Protein AF-0000000083546534 (afdb_homodimer)

Foldseek 3Di:
DKAFQVLVLCVVVVHDLVRVCVVQVPDSVVSVCNNVVVDDDDDPSVLVSSCVVSVHDSCNGMNDDDPPPPD/DKAFQVLVLCVVVVHDLVRVCVVQVPDSVVSVCNNVVVDDDDDPSVLVSSCVVSVHDSCNGMNDDDPPPPD

InterPro domains:
  IPR001387 Cro/C1-type, helix-turn-helix domain [PF13443] (5-67)
  IPR001387 Cro/C1-type, helix-turn-helix domain [PS50943] (12-61)
  IPR001387 Cro/C1-type, helix-turn-helix domain [SM00530] (5-61)
  IPR001387 Cro/C1-type, helix-turn-helix domain [cd00093] (12-61)
  IPR010982 Lambda repressor-like, DNA-binding domain superfamily [G3DSA:1.10.260.40] (3-71)
  IPR010982 Lambda repressor-like, DNA-binding domain superfamily [SSF47413] (2-68)

Solvent-accessible surface area (backbone atoms only — not comparable to full-atom values): 7918 Å² total; per-residue (Å²): 75,68,42,52,28,47,52,56,52,25,58,76,66,72,46,51,64,64,52,50,18,65,72,71,65,47,54,49,71,58,49,50,25,42,48,67,60,69,54,60,62,44,46,46,64,54,52,36,51,50,26,60,72,69,68,51,48,45,60,60,40,36,38,55,43,74,79,69,60,89,119,76,68,42,52,31,47,52,56,52,27,58,77,64,74,47,50,65,63,54,50,17,66,72,71,66,45,53,50,70,58,50,50,25,42,49,68,61,68,54,60,62,43,46,46,65,56,51,36,52,50,26,60,73,68,68,51,48,45,60,62,42,34,38,55,41,72,80,69,60,89,119

Structure (mmCIF, N/CA/C/O backbone):
data_AF-0000000083546534-model_v1
#
loop_
_entity.id
_entity.type
_entity.pdbx_description
1 polymer 'HTH cro/C1-type domain-containing protein'
#
loop_
_atom_site.group_PDB
_atom_site.id
_atom_site.type_symbol
_atom_site.label_atom_id
_atom_site.label_alt_id
_atom_site.label_comp_id
_atom_site.label_asym_id
_atom_site.label_entity_id
_atom_site.label_seq_id
_atom_site.pdbx_PDB_ins_code
_atom_site.Cartn_x
_atom_site.Cartn_y
_atom_site.Cartn_z
_atom_site.occupancy
_atom_site.B_iso_or_equiv
_atom_site.auth_seq_id
_atom_site.auth_comp_id
_atom_site.auth_asym_id
_atom_site.auth_atom_id
_atom_site.pdbx_PDB_model_num
ATOM 1 N N . MET A 1 1 ? 8.625 -7.637 6.512 1 88.44 1 MET A N 1
ATOM 2 C CA . MET A 1 1 ? 7.395 -7.027 7.016 1 88.44 1 MET A CA 1
ATOM 3 C C . MET A 1 1 ? 7.238 -5.605 6.492 1 88.44 1 MET A C 1
ATOM 5 O O . MET A 1 1 ? 8.227 -4.895 6.301 1 88.44 1 MET A O 1
ATOM 9 N N . ILE A 1 2 ? 5.98 -5.18 6.242 1 91.56 2 ILE A N 1
ATOM 10 C CA . ILE A 1 2 ? 5.676 -3.852 5.715 1 91.56 2 ILE A CA 1
ATOM 11 C C . ILE A 1 2 ? 5.66 -2.838 6.855 1 91.56 2 ILE A C 1
ATOM 13 O O . ILE A 1 2 ? 5.012 -3.057 7.883 1 91.56 2 ILE A O 1
ATOM 17 N N . LYS A 1 3 ? 6.406 -1.822 6.676 1 92.75 3 LYS A N 1
ATOM 18 C CA . LYS A 1 3 ? 6.48 -0.746 7.66 1 92.75 3 LYS A CA 1
ATOM 19 C C . LYS A 1 3 ? 6.121 0.598 7.035 1 92.75 3 LYS A C 1
ATOM 21 O O . LYS A 1 3 ? 6.508 0.884 5.902 1 92.75 3 LYS A O 1
ATOM 26 N N . MET A 1 4 ? 5.449 1.395 7.82 1 94.12 4 MET A N 1
ATOM 27 C CA . MET A 1 4 ? 5.113 2.744 7.375 1 94.12 4 MET A CA 1
ATOM 28 C C . MET A 1 4 ? 6.172 3.744 7.82 1 94.12 4 MET A C 1
ATOM 30 O O . MET A 1 4 ? 6.672 3.666 8.945 1 94.12 4 MET A O 1
ATOM 34 N N . LYS A 1 5 ? 6.453 4.672 6.918 1 95.06 5 LYS A N 1
ATOM 35 C CA . LYS A 1 5 ? 7.465 5.684 7.215 1 95.06 5 LYS A CA 1
ATOM 36 C C . LYS A 1 5 ? 6.832 7.066 7.34 1 95.06 5 LYS A C 1
ATOM 38 O O . LYS A 1 5 ? 7.527 8.078 7.238 1 95.06 5 LYS A O 1
ATOM 43 N N . LEU A 1 6 ? 5.625 7.098 7.539 1 95.88 6 LEU A N 1
ATOM 44 C CA . LEU A 1 6 ? 4.922 8.375 7.633 1 95.88 6 LEU A CA 1
ATOM 45 C C . LEU A 1 6 ? 5.441 9.195 8.805 1 95.88 6 LEU A C 1
ATOM 47 O O . LEU A 1 6 ? 5.645 10.406 8.68 1 95.88 6 LEU A O 1
ATOM 51 N N . HIS A 1 7 ? 5.652 8.492 9.898 1 95 7 HIS A N 1
ATOM 52 C CA . HIS A 1 7 ? 6.152 9.195 11.078 1 95 7 HIS A CA 1
ATOM 53 C C . HIS A 1 7 ? 7.496 9.859 10.789 1 95 7 HIS A C 1
ATOM 55 O O . HIS A 1 7 ? 7.781 10.945 11.297 1 95 7 HIS A O 1
ATOM 61 N N . VAL A 1 8 ? 8.289 9.273 10.016 1 95.94 8 VAL A N 1
ATOM 62 C CA . VAL A 1 8 ? 9.578 9.836 9.625 1 95.94 8 VAL A CA 1
ATOM 63 C C . VAL A 1 8 ? 9.367 11.062 8.742 1 95.94 8 VAL A C 1
ATOM 65 O O . VAL A 1 8 ? 10.008 12.094 8.938 1 95.94 8 VAL A O 1
ATOM 68 N N . LYS A 1 9 ? 8.43 10.953 7.82 1 96.12 9 LYS A N 1
ATOM 69 C CA . LYS A 1 9 ? 8.117 12.07 6.934 1 96.12 9 LYS A CA 1
ATOM 70 C C . LYS A 1 9 ? 7.605 13.273 7.719 1 96.12 9 LYS A C 1
ATOM 72 O O . LYS A 1 9 ? 7.938 14.414 7.402 1 96.12 9 LYS A O 1
ATOM 77 N N . LEU A 1 10 ? 6.824 12.945 8.68 1 96.75 10 LEU A N 1
ATOM 78 C CA . LEU A 1 10 ? 6.301 14.016 9.523 1 96.75 10 LEU A CA 1
ATOM 79 C C . LEU A 1 10 ? 7.43 14.719 10.266 1 96.75 10 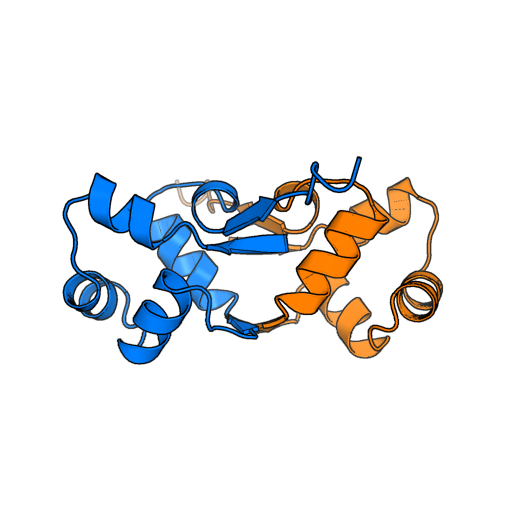LEU A C 1
ATOM 81 O O . LEU A 1 10 ? 7.477 15.945 10.312 1 96.75 10 LEU A O 1
ATOM 85 N N . ALA A 1 11 ? 8.312 13.922 10.812 1 96.44 11 ALA A N 1
ATOM 86 C CA . ALA A 1 11 ? 9.445 14.469 11.555 1 96.44 11 ALA A CA 1
ATOM 87 C C . ALA A 1 11 ? 10.336 15.305 10.641 1 96.44 11 ALA A C 1
ATOM 89 O O . ALA A 1 11 ? 10.766 16.406 11.023 1 96.44 11 ALA A O 1
ATOM 90 N N . GLU A 1 12 ? 10.539 14.836 9.477 1 95.94 12 GLU A N 1
ATOM 91 C CA . GLU A 1 12 ? 11.375 15.531 8.5 1 95.94 12 GLU A CA 1
ATOM 92 C C . GLU A 1 12 ? 10.773 16.875 8.125 1 95.94 12 GLU A C 1
ATOM 94 O O . GLU A 1 12 ? 11.5 17.812 7.781 1 95.94 12 GLU A O 1
ATOM 99 N N . ASN A 1 13 ? 9.484 16.953 8.203 1 95.94 13 ASN A N 1
ATOM 100 C CA . ASN A 1 13 ? 8.789 18.172 7.793 1 95.94 13 ASN A CA 1
ATOM 101 C C . ASN A 1 13 ? 8.242 18.938 8.992 1 95.94 13 ASN A C 1
ATOM 103 O O . ASN A 1 13 ? 7.48 19.891 8.828 1 95.94 13 ASN A O 1
ATOM 107 N N . ARG A 1 14 ? 8.523 18.469 10.188 1 96.81 14 ARG A N 1
ATOM 108 C CA . ARG A 1 14 ? 8.109 19.094 11.438 1 96.81 14 ARG A CA 1
ATOM 109 C C . ARG A 1 14 ? 6.594 19.219 11.508 1 96.81 14 ARG A C 1
ATOM 111 O O . ARG A 1 14 ? 6.074 20.281 11.844 1 96.81 14 ARG A O 1
ATOM 118 N N . LEU A 1 15 ? 5.953 18.156 11.133 1 97.44 15 LEU A N 1
ATOM 119 C CA . LEU A 1 15 ? 4.496 18.109 11.18 1 97.44 15 LEU A CA 1
ATOM 120 C C . LEU A 1 15 ? 4.016 17.156 12.266 1 97.44 15 LEU A C 1
ATOM 122 O O . LEU A 1 15 ? 4.648 16.125 12.508 1 97.44 15 LEU A O 1
ATOM 126 N N . THR A 1 16 ? 2.893 17.5 12.805 1 97.69 16 THR A N 1
ATOM 127 C CA . THR A 1 16 ? 2.236 16.578 13.734 1 97.69 16 THR A CA 1
ATOM 128 C C . THR A 1 16 ? 1.202 15.727 13 1 97.69 16 THR A C 1
ATOM 130 O O . THR A 1 16 ? 0.811 16.047 11.875 1 97.69 16 THR A O 1
ATOM 133 N N . GLN A 1 17 ? 0.78 14.648 13.656 1 98 17 GLN A N 1
ATOM 134 C CA . GLN A 1 17 ? -0.259 13.805 13.078 1 98 17 GLN A CA 1
ATOM 135 C C . GLN A 1 17 ? -1.533 14.602 12.82 1 98 17 GLN A C 1
ATOM 137 O O . GLN A 1 17 ? -2.201 14.398 11.805 1 98 17 GLN A O 1
ATOM 142 N N . LYS A 1 18 ? -1.79 15.523 13.727 1 98.12 18 LYS A N 1
ATOM 143 C CA . LYS A 1 18 ? -2.971 16.375 13.594 1 98.12 18 LYS A CA 1
ATOM 144 C C . LYS A 1 18 ? -2.852 17.297 12.383 1 98.12 18 LYS A C 1
ATOM 146 O O . LYS A 1 18 ? -3.799 17.438 11.609 1 98.12 18 LYS A O 1
ATOM 151 N N . GLN A 1 19 ? -1.768 17.875 12.172 1 98.12 19 GLN A N 1
ATOM 152 C CA . GLN A 1 19 ? -1.539 18.797 11.07 1 98.12 19 GLN A CA 1
ATOM 153 C C . GLN A 1 19 ? -1.697 18.094 9.727 1 98.12 19 GLN A C 1
ATOM 155 O O . GLN A 1 19 ? -2.377 18.594 8.828 1 98.12 19 GLN A O 1
ATOM 160 N N . ILE A 1 20 ? -1.064 17 9.625 1 97.75 20 ILE A N 1
ATOM 161 C CA . ILE A 1 20 ? -1.143 16.281 8.359 1 97.75 20 ILE A CA 1
ATOM 162 C C . ILE A 1 20 ? -2.578 15.82 8.117 1 97.75 20 ILE A C 1
ATOM 164 O O . ILE A 1 20 ? -3.043 15.789 6.98 1 97.75 20 ILE A O 1
ATOM 168 N N . SER A 1 21 ? -3.205 15.383 9.164 1 98.12 21 SER A N 1
ATOM 169 C CA . SER A 1 21 ? -4.609 14.992 9.055 1 98.12 21 SER A CA 1
ATOM 170 C C . SER A 1 21 ? -5.457 16.141 8.5 1 98.12 21 SER A C 1
ATOM 172 O O . SER A 1 21 ? -6.258 15.93 7.586 1 98.12 21 SER A O 1
ATOM 174 N N . GLU A 1 22 ? -5.215 17.297 8.977 1 97.81 22 GLU A N 1
ATOM 175 C CA . GLU A 1 22 ? -5.961 18.484 8.555 1 97.81 22 GLU A CA 1
ATOM 176 C C . GLU A 1 22 ? -5.594 18.891 7.129 1 97.81 22 GLU A C 1
ATOM 178 O O . GLU A 1 22 ? -6.465 19.281 6.344 1 97.81 22 GLU A O 1
ATOM 183 N N . ILE A 1 23 ? -4.422 18.781 6.812 1 96.62 23 ILE A N 1
ATOM 184 C CA . ILE A 1 23 ? -3.91 19.203 5.512 1 96.62 23 ILE A CA 1
ATOM 185 C C . ILE A 1 23 ? -4.402 18.25 4.43 1 96.62 23 ILE A C 1
ATOM 187 O O . ILE A 1 23 ? -4.828 18.672 3.355 1 96.62 23 ILE A O 1
ATOM 191 N N . THR A 1 24 ? -4.344 16.984 4.703 1 96.5 24 THR A N 1
ATOM 192 C CA . THR A 1 24 ? -4.641 15.969 3.697 1 96.5 24 THR A CA 1
ATOM 193 C C . THR A 1 24 ? -6.125 15.617 3.703 1 96.5 24 THR A C 1
ATOM 195 O O . THR A 1 24 ? -6.641 15.055 2.732 1 96.5 24 THR A O 1
ATOM 198 N N . GLY A 1 25 ? -6.742 15.773 4.84 1 97.5 25 GLY A N 1
ATOM 199 C CA . GLY A 1 25 ? -8.133 15.375 4.996 1 97.5 25 GLY A CA 1
ATOM 200 C C . GLY A 1 25 ? -8.297 13.938 5.457 1 97.5 25 GLY A C 1
ATOM 201 O O . GLY A 1 25 ? -9.414 13.438 5.555 1 97.5 25 GLY A O 1
ATOM 202 N N . ILE A 1 26 ? -7.242 13.273 5.73 1 97.69 26 ILE A N 1
ATOM 203 C CA . ILE A 1 26 ? -7.297 11.922 6.273 1 97.69 26 ILE A CA 1
ATOM 204 C C . ILE A 1 26 ? -7.594 11.977 7.77 1 97.69 26 ILE A C 1
ATOM 206 O O . ILE A 1 26 ? -7.035 12.805 8.492 1 97.69 26 ILE A O 1
ATOM 210 N N . ARG A 1 27 ? -8.375 11.086 8.172 1 97.62 27 ARG A N 1
ATOM 211 C CA . ARG A 1 27 ? -8.773 11.086 9.578 1 97.62 27 ARG A CA 1
ATOM 212 C C . ARG A 1 27 ? -7.57 10.844 10.484 1 97.62 27 ARG A C 1
ATOM 214 O O . ARG A 1 27 ? -6.727 10 10.188 1 97.62 27 ARG A O 1
ATOM 221 N N . LEU A 1 28 ? -7.613 11.531 11.609 1 97.88 28 LEU A N 1
ATOM 222 C CA . LEU A 1 28 ? -6.508 11.469 12.562 1 97.88 28 LEU A CA 1
ATOM 223 C C . LEU A 1 28 ? -6.277 10.039 13.031 1 97.88 28 LEU A C 1
ATOM 225 O O . LEU A 1 28 ? -5.137 9.57 13.078 1 97.88 28 LEU A O 1
ATOM 229 N N . PRO A 1 29 ? -7.301 9.297 13.336 1 97.88 29 PRO A N 1
ATOM 230 C CA . PRO A 1 29 ? -7.051 7.918 13.766 1 97.88 29 PRO A CA 1
ATOM 231 C C . PRO A 1 29 ? -6.359 7.082 12.688 1 97.88 29 PRO A C 1
ATOM 233 O O . PRO A 1 29 ? -5.562 6.195 13.016 1 97.88 29 PRO A O 1
ATOM 236 N N . THR A 1 30 ? -6.648 7.359 11.43 1 97.5 30 THR A N 1
ATOM 237 C CA . THR A 1 30 ? -6.023 6.656 10.32 1 97.5 30 THR A CA 1
ATOM 238 C C . THR A 1 30 ? -4.543 7.012 10.219 1 97.5 30 THR A C 1
ATOM 240 O O . THR A 1 30 ? -3.693 6.129 10.078 1 97.5 30 THR A O 1
ATOM 243 N N . ILE A 1 31 ? -4.316 8.281 10.359 1 97.69 31 ILE A N 1
ATOM 244 C CA . ILE A 1 31 ? -2.938 8.758 10.352 1 97.69 31 ILE A CA 1
ATOM 245 C C . ILE A 1 31 ? -2.166 8.125 11.508 1 97.69 31 ILE A C 1
ATOM 247 O O . ILE A 1 31 ? -1.043 7.652 11.328 1 97.69 31 ILE A O 1
ATOM 251 N N . SER A 1 32 ? -2.799 8.141 12.641 1 97.69 32 SER A N 1
ATOM 252 C CA . SER A 1 32 ? -2.17 7.547 13.82 1 97.69 32 SER A CA 1
ATOM 253 C C . SER A 1 32 ? -1.856 6.07 13.594 1 97.69 32 SER A C 1
ATOM 255 O O . SER A 1 32 ? -0.759 5.609 13.914 1 97.69 32 SER A O 1
ATOM 257 N N . ALA A 1 33 ? -2.785 5.379 13.016 1 96.69 33 ALA A N 1
ATOM 258 C CA . ALA A 1 33 ? -2.588 3.961 12.719 1 96.69 33 ALA A CA 1
ATOM 259 C C . ALA A 1 33 ? -1.42 3.762 11.758 1 96.69 33 ALA A C 1
ATOM 261 O O . ALA A 1 33 ? -0.644 2.812 11.898 1 96.69 33 ALA A O 1
ATOM 262 N N . TYR A 1 34 ? -1.314 4.613 10.773 1 96.38 34 TYR A N 1
ATOM 263 C CA . TYR A 1 34 ? -0.202 4.559 9.828 1 96.38 34 TYR A CA 1
ATOM 264 C C . TYR A 1 34 ? 1.128 4.77 10.547 1 96.38 34 TYR A C 1
ATOM 266 O O . TYR A 1 34 ? 2.102 4.062 10.281 1 96.38 34 TYR A O 1
ATOM 274 N N . CYS A 1 35 ? 1.154 5.656 11.5 1 95.81 35 CYS A N 1
ATOM 275 C CA . CYS A 1 35 ? 2.387 6.055 12.172 1 95.81 35 CYS A CA 1
ATOM 276 C C . CYS A 1 35 ? 2.857 4.977 13.133 1 95.81 35 CYS A C 1
ATOM 278 O O . CYS A 1 35 ? 4.059 4.812 13.352 1 95.81 35 CYS A O 1
ATOM 280 N N . VAL A 1 36 ? 1.927 4.215 13.664 1 93.56 36 VAL A N 1
ATOM 281 C CA . VAL A 1 36 ? 2.312 3.219 14.656 1 93.56 36 VAL A CA 1
ATOM 282 C C . VAL A 1 36 ? 2.205 1.819 14.055 1 93.56 36 VAL A C 1
ATOM 284 O O . VAL A 1 36 ? 2.262 0.82 14.773 1 93.56 36 VAL A O 1
ATOM 287 N N . ASP A 1 37 ? 1.948 1.676 12.805 1 93.12 37 ASP A N 1
ATOM 288 C CA . ASP A 1 37 ? 1.9 0.43 12.047 1 93.12 37 ASP A CA 1
ATOM 289 C C . ASP A 1 37 ? 0.8 -0.49 12.57 1 93.12 37 ASP A C 1
ATOM 291 O O . ASP A 1 37 ? 0.981 -1.708 12.641 1 93.12 37 ASP A O 1
ATOM 295 N N . SER A 1 38 ? -0.219 0.047 13 1 93.94 38 SER A N 1
ATOM 296 C CA . SER A 1 38 ? -1.341 -0.75 13.484 1 93.94 38 SER A CA 1
ATOM 297 C C . SER A 1 38 ? -2.428 -0.877 12.422 1 93.94 38 SER A C 1
ATOM 299 O O . SER A 1 38 ? -3.521 -1.372 12.703 1 93.94 38 SER A O 1
ATOM 301 N N . PHE A 1 39 ? -2.133 -0.55 11.297 1 92.25 39 PHE A N 1
ATOM 302 C CA . PHE A 1 39 ? -3.105 -0.606 10.211 1 92.25 39 PHE A CA 1
ATOM 303 C C . PHE A 1 39 ? -3.076 -1.968 9.523 1 92.25 39 PHE A C 1
ATOM 305 O O . PHE A 1 39 ? -2.029 -2.617 9.469 1 92.25 39 PHE A O 1
ATOM 312 N N . LYS A 1 40 ? -4.188 -2.402 9.047 1 94.12 40 LYS A N 1
ATOM 313 C CA . LYS A 1 40 ? -4.297 -3.668 8.328 1 94.12 40 LYS A CA 1
ATOM 314 C C . LYS A 1 40 ? -4.402 -3.438 6.82 1 94.12 40 LYS A C 1
ATOM 316 O O . LYS A 1 40 ? -3.9 -4.234 6.027 1 94.12 40 LYS A O 1
ATOM 321 N N . MET A 1 41 ? -5.012 -2.316 6.527 1 95.38 41 MET A N 1
ATOM 322 C CA . MET A 1 41 ? -5.227 -1.946 5.129 1 95.38 41 MET A CA 1
ATOM 323 C C . MET A 1 41 ? -4.852 -0.487 4.891 1 95.38 41 MET A C 1
ATOM 325 O O . MET A 1 41 ? -4.973 0.344 5.793 1 95.38 41 MET A O 1
ATOM 329 N N . ILE A 1 42 ? -4.41 -0.225 3.719 1 94.94 42 ILE A N 1
ATOM 330 C CA . ILE A 1 42 ? -4.055 1.144 3.359 1 94.94 42 ILE A CA 1
ATOM 331 C C . ILE A 1 42 ? -4.84 1.57 2.121 1 94.94 42 ILE A C 1
ATOM 333 O O . ILE A 1 42 ? -4.984 0.796 1.171 1 94.94 42 ILE A O 1
ATOM 337 N N . SER A 1 43 ? -5.277 2.768 2.184 1 96.44 43 SER A N 1
ATOM 338 C CA . SER A 1 43 ? -6.059 3.301 1.074 1 96.44 43 SER A CA 1
ATOM 339 C C . SER A 1 43 ? -5.156 3.8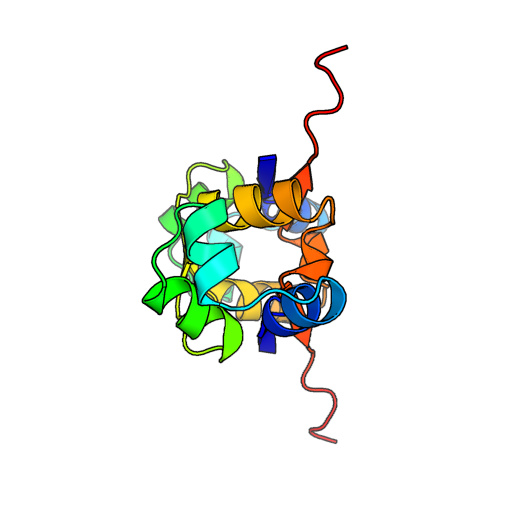05 -0.048 1 96.44 43 SER A C 1
ATOM 341 O O . SER A 1 43 ? -4.199 4.539 0.201 1 96.44 43 SER A O 1
ATOM 343 N N . ARG A 1 44 ? -5.516 3.412 -1.284 1 94.81 44 ARG A N 1
ATOM 344 C CA . ARG A 1 44 ? -4.805 3.922 -2.451 1 94.81 44 ARG A CA 1
ATOM 345 C C . ARG A 1 44 ? -4.844 5.445 -2.494 1 94.81 44 ARG A C 1
ATOM 347 O O . ARG A 1 44 ? -3.846 6.09 -2.818 1 94.81 44 ARG A O 1
ATOM 354 N N . GLU A 1 45 ? -5.934 5.992 -2.141 1 95.38 45 GLU A N 1
ATOM 355 C CA . GLU A 1 45 ? -6.105 7.441 -2.121 1 95.38 45 GLU A CA 1
ATOM 356 C C . GLU A 1 45 ? -5.172 8.094 -1.107 1 95.38 45 GLU A C 1
ATOM 358 O O . GLU A 1 45 ? -4.551 9.117 -1.399 1 95.38 45 GLU A O 1
ATOM 363 N N . HIS A 1 46 ? -5.062 7.492 -0.013 1 96.81 46 HIS A N 1
ATOM 364 C CA . HIS A 1 46 ? -4.191 8.031 1.027 1 96.81 46 HIS A CA 1
ATOM 365 C C . HIS A 1 46 ? -2.736 8.039 0.579 1 96.81 46 HIS A C 1
ATOM 367 O O . HIS A 1 46 ? -2.021 9.023 0.798 1 96.81 46 HIS A O 1
ATOM 373 N N . LEU A 1 47 ? -2.412 6.996 -0.038 1 95.88 47 LEU A N 1
ATOM 374 C CA . LEU A 1 47 ? -1.045 6.918 -0.539 1 95.88 47 LEU A CA 1
ATOM 375 C C . LEU A 1 47 ? -0.784 7.992 -1.587 1 95.88 47 LEU A C 1
ATOM 377 O O . LEU A 1 47 ? 0.271 8.633 -1.579 1 95.88 47 LEU A O 1
ATOM 381 N N . ASP A 1 48 ? -1.772 8.18 -2.404 1 95.5 48 ASP A N 1
ATOM 382 C CA . ASP A 1 48 ? -1.662 9.203 -3.441 1 95.5 48 ASP A CA 1
ATOM 383 C C . ASP A 1 48 ? -1.5 10.586 -2.83 1 95.5 48 ASP A C 1
ATOM 385 O O . ASP A 1 48 ? -0.617 11.352 -3.23 1 95.5 48 ASP A O 1
ATOM 389 N N . ILE A 1 49 ? -2.295 10.852 -1.879 1 96.62 49 ILE A N 1
ATOM 390 C CA . ILE A 1 49 ? -2.309 12.156 -1.23 1 96.62 49 ILE A CA 1
ATOM 391 C C . ILE A 1 49 ? -0.983 12.391 -0.511 1 96.62 49 ILE A C 1
ATOM 393 O O . ILE A 1 49 ? -0.385 13.461 -0.629 1 96.62 49 ILE A O 1
ATOM 397 N N . LEU A 1 50 ? -0.551 11.414 0.176 1 96.69 50 LEU A N 1
ATOM 398 C CA . LEU A 1 50 ? 0.672 11.547 0.96 1 96.69 50 LEU A CA 1
ATOM 399 C C . LEU A 1 50 ? 1.887 11.703 0.051 1 96.69 50 LEU A C 1
ATOM 401 O O . LEU A 1 50 ? 2.73 12.57 0.28 1 96.69 50 LEU A O 1
ATOM 405 N N . CYS A 1 51 ? 1.98 10.914 -0.953 1 96.38 51 CYS A N 1
ATOM 406 C CA . CYS A 1 51 ? 3.084 11.023 -1.9 1 96.38 51 CYS A CA 1
ATOM 407 C C . CYS A 1 51 ? 3.076 12.375 -2.598 1 96.38 51 CYS A C 1
ATOM 409 O O . CYS A 1 51 ? 4.133 12.969 -2.82 1 96.38 51 CYS A O 1
ATOM 411 N N . SER A 1 52 ? 1.919 12.789 -2.969 1 95.38 52 SER A N 1
ATOM 412 C CA . SER A 1 52 ? 1.791 14.086 -3.633 1 95.38 52 SER A CA 1
ATOM 413 C C . SER A 1 52 ? 2.191 15.227 -2.703 1 95.38 52 SER A C 1
ATOM 415 O O . SER A 1 52 ? 2.971 16.094 -3.086 1 95.38 52 SER A O 1
ATOM 417 N N . TYR A 1 53 ? 1.679 15.102 -1.519 1 95.81 53 TYR A N 1
ATOM 418 C CA . TYR A 1 53 ? 1.953 16.156 -0.554 1 95.81 53 TYR A CA 1
ATOM 419 C C . TYR A 1 53 ? 3.445 16.25 -0.257 1 95.81 53 TYR A C 1
ATOM 421 O O . TYR A 1 53 ? 4.02 17.344 -0.274 1 95.81 53 TYR A O 1
ATOM 429 N N . PHE A 1 54 ? 4.066 15.148 -0.007 1 96.06 54 PHE A N 1
ATOM 430 C CA . PHE A 1 54 ? 5.473 15.141 0.373 1 96.06 54 PHE A CA 1
ATOM 431 C C . PHE A 1 54 ? 6.367 15.141 -0.861 1 96.06 54 PHE A C 1
ATOM 433 O O . PHE A 1 54 ? 7.594 15.203 -0.747 1 96.06 54 PHE A O 1
ATOM 440 N N . ASN A 1 55 ? 5.766 15.062 -1.984 1 94.81 55 ASN A N 1
ATOM 441 C CA . ASN A 1 55 ? 6.504 15.008 -3.242 1 94.81 55 ASN A CA 1
ATOM 442 C C . ASN A 1 55 ? 7.582 13.93 -3.213 1 94.81 55 ASN A C 1
ATOM 444 O O . ASN A 1 55 ? 8.75 14.211 -3.484 1 94.81 55 ASN A O 1
ATOM 448 N N . CYS A 1 56 ? 7.086 12.734 -2.951 1 94.88 56 CYS A N 1
ATOM 449 C CA . CYS A 1 56 ? 8.023 11.633 -2.764 1 94.88 56 CYS A CA 1
ATOM 450 C C . CYS A 1 56 ? 7.516 10.367 -3.436 1 94.88 56 CYS A C 1
ATOM 452 O O . CYS A 1 56 ? 6.457 10.375 -4.066 1 94.88 56 CYS A O 1
ATOM 454 N N . LYS A 1 57 ? 8.367 9.391 -3.344 1 95.19 57 LYS A N 1
ATOM 455 C CA . LYS A 1 57 ? 8.023 8.086 -3.904 1 95.19 57 LYS A CA 1
ATOM 456 C C . LYS A 1 57 ? 7.328 7.211 -2.865 1 95.19 57 LYS A C 1
ATOM 458 O O . LYS A 1 57 ? 7.34 7.523 -1.673 1 95.19 57 LYS A O 1
ATOM 463 N N . ILE A 1 58 ? 6.754 6.184 -3.336 1 95.38 58 ILE A N 1
ATOM 464 C CA . ILE A 1 58 ? 5.961 5.316 -2.471 1 95.38 58 ILE A CA 1
ATOM 465 C C . ILE A 1 58 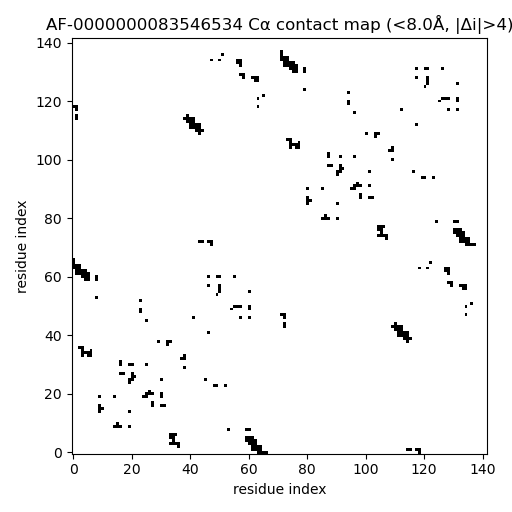? 6.859 4.684 -1.412 1 95.38 58 ILE A C 1
ATOM 467 O O . ILE A 1 5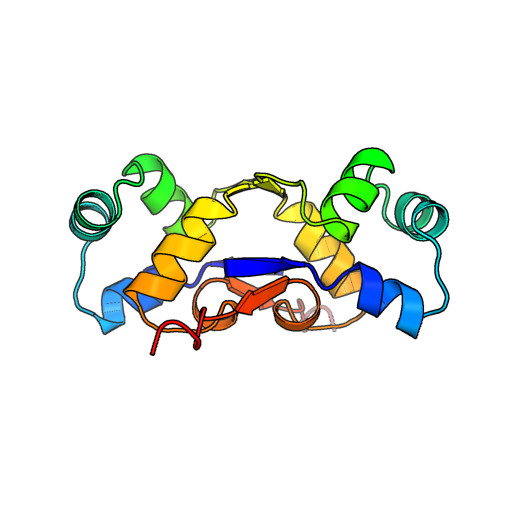8 ? 6.449 4.512 -0.262 1 95.38 58 ILE A O 1
ATOM 471 N N . GLU A 1 59 ? 8.133 4.445 -1.771 1 94.25 59 GLU A N 1
ATOM 472 C CA . GLU A 1 59 ? 9.062 3.779 -0.862 1 94.25 59 GLU A CA 1
ATOM 473 C C . GLU A 1 59 ? 9.445 4.691 0.3 1 94.25 59 GLU A C 1
ATOM 475 O O . GLU A 1 59 ? 10.008 4.23 1.297 1 94.25 59 GLU A O 1
ATOM 480 N N . ASP A 1 60 ? 9.094 5.973 0.113 1 95 60 ASP A N 1
ATOM 481 C CA 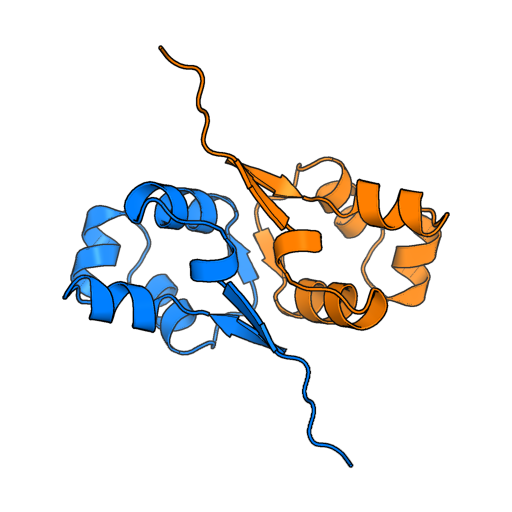. ASP A 1 60 ? 9.359 6.922 1.189 1 95 60 ASP A CA 1
ATOM 482 C C . ASP A 1 60 ? 8.234 6.906 2.221 1 95 60 ASP A C 1
ATOM 484 O O . ASP A 1 60 ? 8.383 7.434 3.324 1 95 60 ASP A O 1
ATOM 488 N N . ILE A 1 61 ? 7.109 6.34 1.856 1 96.12 61 ILE A N 1
ATOM 489 C CA . ILE A 1 61 ? 5.941 6.301 2.73 1 96.12 61 ILE A CA 1
ATOM 490 C C . ILE A 1 61 ? 5.812 4.91 3.354 1 96.12 61 ILE A C 1
ATOM 492 O O . ILE A 1 61 ? 5.484 4.785 4.535 1 96.12 61 ILE A O 1
ATOM 496 N N . ILE A 1 62 ? 6.094 3.879 2.525 1 95 62 ILE A N 1
ATOM 497 C CA . ILE A 1 62 ? 6.012 2.506 3.008 1 95 62 ILE A CA 1
ATOM 498 C C . ILE A 1 62 ? 7.211 1.707 2.502 1 95 62 ILE A C 1
ATOM 500 O O . ILE A 1 62 ? 7.73 1.977 1.415 1 95 62 ILE A O 1
ATOM 504 N N . GLU A 1 63 ? 7.621 0.775 3.383 1 94.5 63 GLU A N 1
ATOM 505 C CA . GLU A 1 63 ? 8.773 -0.046 3.025 1 94.5 63 GLU A CA 1
ATOM 506 C C . GLU A 1 63 ? 8.594 -1.488 3.49 1 94.5 63 GLU A C 1
ATOM 508 O O . GLU A 1 63 ? 8.016 -1.736 4.551 1 94.5 63 GLU A O 1
ATOM 513 N N . TYR A 1 64 ? 9.078 -2.359 2.605 1 95.44 64 TYR A N 1
ATOM 514 C CA . TYR A 1 64 ? 9.133 -3.766 2.99 1 95.44 64 TYR A CA 1
ATOM 515 C C . TYR A 1 64 ? 10.484 -4.105 3.609 1 95.44 64 TYR A C 1
ATOM 517 O O . TYR A 1 64 ? 11.531 -3.895 2.988 1 95.44 64 TYR A O 1
ATOM 525 N N . LYS A 1 65 ? 10.438 -4.559 4.844 1 90.12 65 LYS A N 1
ATOM 526 C CA . LYS A 1 65 ? 11.664 -4.969 5.527 1 90.12 65 LYS A CA 1
ATOM 527 C C . LYS A 1 65 ? 11.75 -6.488 5.633 1 90.12 65 LYS A C 1
ATOM 529 O O . LYS A 1 65 ? 10.914 -7.117 6.285 1 90.12 65 LYS A O 1
ATOM 534 N N . LYS A 1 66 ? 12.719 -6.98 4.859 1 82.5 66 LYS A N 1
ATOM 535 C CA . LYS A 1 66 ? 12.945 -8.422 4.914 1 82.5 66 LYS A CA 1
ATOM 536 C C . LYS A 1 66 ? 13.516 -8.844 6.266 1 82.5 66 LYS A C 1
ATOM 538 O O . LYS A 1 66 ? 14.359 -8.148 6.832 1 82.5 66 LYS A O 1
ATOM 543 N N . ASP A 1 67 ? 12.711 -9.539 7.066 1 66.56 67 ASP A N 1
ATOM 544 C CA . ASP A 1 67 ? 13.305 -10.016 8.312 1 66.56 67 ASP A CA 1
ATOM 545 C C . ASP A 1 67 ? 14.656 -10.672 8.062 1 66.56 67 ASP A C 1
ATOM 547 O O . ASP A 1 67 ? 14.758 -11.641 7.301 1 66.56 67 ASP A O 1
ATOM 551 N N . GLU A 1 68 ? 15.758 -9.953 7.703 1 55.91 68 GLU A N 1
ATOM 552 C CA . GLU A 1 68 ? 17.062 -10.609 7.688 1 55.91 68 GLU A CA 1
ATOM 553 C C . GLU A 1 68 ? 17.188 -11.602 8.836 1 55.91 68 GLU A C 1
ATOM 555 O O . GLU A 1 68 ? 18.109 -12.43 8.852 1 55.91 68 GLU A O 1
ATOM 560 N N . ASP A 1 69 ? 16.828 -11.359 9.984 1 45.06 69 ASP A N 1
ATOM 561 C CA . ASP A 1 69 ? 17.547 -11.977 11.094 1 45.06 69 ASP A CA 1
ATOM 562 C C . ASP A 1 69 ? 17.375 -13.492 11.086 1 45.06 69 ASP A C 1
ATOM 564 O O . ASP A 1 69 ? 17.828 -14.188 11.992 1 45.06 69 ASP A O 1
ATOM 568 N N . ALA A 1 70 ? 16.469 -14.289 10.773 1 40.72 70 ALA A N 1
ATOM 569 C CA . ALA A 1 70 ? 16.562 -15.539 11.516 1 40.72 70 ALA A CA 1
ATOM 570 C C . ALA A 1 70 ? 17.812 -16.328 11.102 1 40.72 70 ALA A C 1
ATOM 572 O O . ALA A 1 70 ? 17.969 -17.484 11.477 1 40.72 70 ALA A O 1
ATOM 573 N N . LYS A 1 71 ? 19.016 -15.945 10.617 1 33.03 71 LYS A N 1
ATOM 574 C CA . LYS A 1 71 ? 20.109 -16.828 10.977 1 33.03 71 LYS A CA 1
ATOM 575 C C . LYS A 1 71 ? 20.516 -16.641 12.43 1 33.03 71 LYS A C 1
ATOM 577 O O . LYS A 1 71 ? 20.625 -15.508 12.914 1 33.03 71 LYS A O 1
ATOM 582 N N . MET B 1 1 ? -0.368 9.352 -9.289 1 88.44 1 MET B N 1
ATOM 583 C CA . MET B 1 1 ? -1.34 8.297 -9.023 1 88.44 1 MET B CA 1
ATOM 584 C C . MET B 1 1 ? -0.638 6.984 -8.688 1 88.44 1 MET B C 1
ATOM 586 O O . MET B 1 1 ? 0.434 6.695 -9.227 1 88.44 1 MET B O 1
ATOM 590 N N . ILE B 1 2 ? -1.232 6.18 -7.785 1 91.44 2 ILE B N 1
ATOM 591 C CA . ILE B 1 2 ? -0.672 4.902 -7.355 1 91.44 2 ILE B CA 1
ATOM 592 C C . ILE B 1 2 ? -1.024 3.816 -8.375 1 91.44 2 ILE B C 1
ATOM 594 O O . ILE B 1 2 ? -2.188 3.67 -8.758 1 91.44 2 ILE B O 1
ATOM 598 N N . LYS B 1 3 ? -0.024 3.154 -8.812 1 92.75 3 LYS B N 1
ATOM 599 C CA . LYS B 1 3 ? -0.197 2.061 -9.758 1 92.75 3 LYS B CA 1
ATOM 600 C C . LYS B 1 3 ? 0.38 0.759 -9.211 1 92.75 3 LYS B C 1
ATOM 602 O O . LYS B 1 3 ? 1.44 0.76 -8.586 1 92.75 3 LYS B O 1
ATOM 607 N N . MET B 1 4 ? -0.307 -0.309 -9.523 1 94.19 4 MET B N 1
ATOM 608 C CA . MET B 1 4 ? 0.179 -1.629 -9.133 1 94.19 4 MET B CA 1
ATOM 609 C C . MET B 1 4 ? 1.012 -2.254 -10.242 1 94.19 4 MET B C 1
ATOM 611 O O . MET B 1 4 ? 0.667 -2.141 -11.422 1 94.19 4 MET B O 1
ATOM 615 N N . LYS B 1 5 ? 2.078 -2.912 -9.82 1 95.06 5 LYS B N 1
ATOM 616 C CA . LYS B 1 5 ? 2.973 -3.547 -10.781 1 95.06 5 LYS B CA 1
ATOM 617 C C . LYS B 1 5 ? 2.918 -5.066 -10.664 1 95.06 5 LYS B C 1
ATOM 619 O O . LYS B 1 5 ? 3.822 -5.766 -11.133 1 95.06 5 LYS B O 1
ATOM 624 N N . LEU B 1 6 ? 1.933 -5.543 -10.078 1 95.88 6 LEU B N 1
ATOM 625 C CA . LEU B 1 6 ? 1.807 -6.984 -9.883 1 95.88 6 LEU B CA 1
ATOM 626 C C . LEU B 1 6 ? 1.748 -7.719 -11.219 1 95.88 6 LEU B C 1
ATOM 628 O O . LEU B 1 6 ? 2.389 -8.758 -11.391 1 95.88 6 LEU B O 1
ATOM 632 N N . HIS B 1 7 ? 0.988 -7.117 -12.117 1 95 7 HIS B N 1
ATOM 633 C CA . HIS B 1 7 ? 0.875 -7.746 -13.43 1 95 7 HIS B CA 1
ATOM 634 C C . HIS B 1 7 ? 2.238 -7.867 -14.102 1 95 7 HIS B C 1
ATOM 636 O O . HIS B 1 7 ? 2.504 -8.844 -14.805 1 95 7 HIS B O 1
ATOM 642 N N . VAL B 1 8 ? 3.084 -6.965 -13.906 1 96 8 VAL B N 1
ATOM 643 C CA . VAL B 1 8 ? 4.438 -6.996 -14.453 1 96 8 VAL B CA 1
ATOM 644 C C . VAL B 1 8 ? 5.238 -8.109 -13.781 1 96 8 VAL B C 1
ATOM 646 O O . VAL B 1 8 ? 5.934 -8.875 -14.453 1 96 8 VAL B O 1
ATOM 649 N N . LYS B 1 9 ? 5.09 -8.211 -12.477 1 96.19 9 LYS B N 1
ATOM 650 C CA . LYS B 1 9 ? 5.793 -9.25 -11.727 1 96.19 9 LYS B CA 1
ATOM 651 C C . LYS B 1 9 ? 5.355 -10.641 -12.172 1 96.19 9 LYS B C 1
ATOM 653 O O . LYS B 1 9 ? 6.18 -11.555 -12.266 1 96.19 9 LYS B O 1
ATOM 658 N N . LEU B 1 10 ? 4.098 -10.727 -12.406 1 96.75 10 LEU B N 1
ATOM 659 C CA . LEU B 1 10 ? 3.574 -12 -12.875 1 96.75 10 LEU B CA 1
ATOM 660 C C . LEU B 1 10 ? 4.168 -12.367 -14.234 1 96.75 10 LEU B C 1
ATOM 662 O O . LEU B 1 10 ? 4.594 -13.508 -14.445 1 96.75 10 LEU B O 1
ATOM 666 N N . ALA B 1 11 ? 4.199 -11.391 -15.109 1 96.44 11 ALA B N 1
ATOM 667 C CA . ALA B 1 11 ? 4.75 -11.602 -16.438 1 96.44 11 ALA B CA 1
ATOM 668 C C . ALA B 1 11 ? 6.23 -11.969 -16.375 1 96.44 11 ALA B C 1
ATOM 670 O O . ALA B 1 11 ? 6.684 -12.891 -17.062 1 96.44 11 ALA B O 1
ATOM 671 N N . GLU B 1 12 ? 6.934 -11.312 -15.531 1 96 12 GLU B N 1
ATOM 672 C CA . GLU B 1 12 ? 8.359 -11.562 -15.359 1 96 12 GLU B CA 1
ATOM 673 C C . GLU B 1 12 ? 8.625 -12.977 -14.859 1 96 12 GLU B C 1
ATOM 675 O O . GLU B 1 12 ? 9.672 -13.562 -15.148 1 96 12 GLU B O 1
ATOM 680 N N . ASN B 1 13 ? 7.66 -13.492 -14.141 1 95.94 13 ASN B N 1
ATOM 681 C CA . ASN B 1 13 ? 7.832 -14.812 -13.539 1 95.94 13 ASN B CA 1
ATOM 682 C C . ASN B 1 13 ? 6.977 -15.859 -14.242 1 95.94 13 ASN B C 1
ATOM 684 O O . ASN B 1 13 ? 6.852 -16.984 -13.766 1 95.94 13 ASN B O 1
ATOM 688 N N . ARG B 1 14 ? 6.293 -15.469 -15.297 1 96.81 14 ARG B N 1
ATOM 689 C CA . ARG B 1 14 ? 5.445 -16.344 -16.094 1 96.81 14 ARG B CA 1
ATOM 690 C C . ARG B 1 14 ? 4.363 -16.984 -15.25 1 96.81 14 ARG B C 1
ATOM 692 O O . ARG B 1 14 ? 4.148 -18.203 -15.32 1 96.81 14 ARG B O 1
ATOM 699 N N . LEU B 1 15 ? 3.768 -16.188 -14.445 1 97.5 15 LEU B N 1
ATOM 700 C CA . LEU B 1 15 ? 2.678 -16.641 -13.586 1 97.5 15 LEU B CA 1
ATOM 701 C C . LEU B 1 15 ? 1.35 -16.047 -14.031 1 97.5 15 LEU B C 1
ATOM 703 O O . LEU B 1 15 ? 1.301 -14.898 -14.484 1 97.5 15 LEU B O 1
ATOM 707 N N . THR B 1 16 ? 0.33 -16.812 -13.82 1 97.69 16 THR B N 1
ATOM 708 C CA . THR B 1 16 ? -1.015 -16.281 -14.031 1 97.69 16 THR B CA 1
ATOM 709 C C . THR B 1 16 ? -1.607 -15.758 -12.734 1 97.69 16 THR B C 1
ATOM 711 O O . THR B 1 16 ? -1.099 -16.047 -11.648 1 97.69 16 THR B O 1
ATOM 714 N N . GLN B 1 17 ? -2.672 -14.984 -12.867 1 98.06 17 GLN B N 1
ATOM 715 C CA . GLN B 1 17 ? -3.355 -14.484 -11.68 1 98.06 17 GLN B CA 1
ATOM 716 C C . GLN B 1 17 ? -3.84 -15.625 -10.797 1 98.06 17 GLN B C 1
ATOM 718 O O . GLN B 1 17 ? -3.777 -15.547 -9.57 1 98.06 17 GLN B O 1
ATOM 723 N N . LYS B 1 18 ? -4.258 -16.688 -11.461 1 98.12 18 LYS B N 1
ATOM 724 C CA . LYS B 1 18 ? -4.734 -17.859 -10.742 1 98.12 18 LYS B CA 1
ATOM 725 C C . LYS B 1 18 ? -3.598 -18.531 -9.977 1 98.12 18 LYS B C 1
ATOM 727 O O . LYS B 1 18 ? -3.76 -18.891 -8.805 1 98.12 18 LYS B O 1
ATOM 732 N N . GLN B 1 19 ? -2.5 -18.672 -10.547 1 98.12 19 GLN B N 1
ATOM 733 C CA . GLN B 1 19 ? -1.35 -19.312 -9.93 1 98.12 19 GLN B CA 1
ATOM 734 C C . GLN B 1 19 ? -0.885 -18.562 -8.688 1 98.12 19 GLN B C 1
ATOM 736 O O . GLN B 1 19 ? -0.658 -19.156 -7.637 1 98.12 19 GLN B O 1
ATOM 741 N N . ILE B 1 20 ? -0.741 -17.328 -8.867 1 97.75 20 ILE B N 1
ATOM 742 C CA . ILE B 1 20 ? -0.273 -16.531 -7.738 1 97.75 20 ILE B CA 1
ATOM 743 C C . ILE B 1 20 ? -1.315 -16.547 -6.625 1 97.75 20 ILE B C 1
ATOM 745 O O . ILE B 1 20 ? -0.967 -16.547 -5.441 1 97.75 20 ILE B O 1
ATOM 749 N N . SER B 1 21 ? -2.551 -16.484 -7.008 1 98.12 21 SER B N 1
ATOM 750 C CA . SER B 1 21 ? -3.625 -16.594 -6.023 1 98.12 21 SER B CA 1
ATOM 751 C C . SER B 1 21 ? -3.508 -17.875 -5.211 1 98.12 21 SER B C 1
ATOM 753 O O . SER B 1 21 ? -3.596 -17.844 -3.982 1 98.12 21 SER B O 1
ATOM 755 N N . GLU B 1 22 ? -3.219 -18.938 -5.871 1 97.81 22 GLU B N 1
ATOM 756 C CA . GLU B 1 22 ? -3.094 -20.234 -5.227 1 97.81 22 GLU B CA 1
ATOM 757 C C . GLU B 1 22 ? -1.827 -20.312 -4.379 1 97.81 22 GLU B C 1
ATOM 759 O O . GLU B 1 22 ? -1.841 -20.891 -3.283 1 97.81 22 GLU B O 1
ATOM 764 N N . ILE B 1 23 ? -0.825 -19.766 -4.828 1 96.62 23 ILE B N 1
ATOM 765 C CA . ILE B 1 23 ? 0.475 -19.828 -4.168 1 96.62 23 ILE B CA 1
ATOM 766 C C . ILE B 1 23 ? 0.453 -18.969 -2.906 1 96.62 23 ILE B C 1
ATOM 768 O O . ILE B 1 23 ? 0.95 -19.391 -1.856 1 96.62 23 ILE B O 1
ATOM 772 N N . THR B 1 24 ? -0.108 -17.812 -2.998 1 96.56 24 THR B N 1
ATOM 773 C CA . THR B 1 24 ? -0.056 -16.859 -1.905 1 96.56 24 THR B CA 1
ATOM 774 C C . THR B 1 24 ? -1.244 -17.031 -0.965 1 96.56 24 THR B C 1
ATOM 776 O O . THR B 1 24 ? -1.214 -16.578 0.178 1 96.56 24 THR B O 1
ATOM 779 N N . GLY B 1 25 ? -2.326 -17.516 -1.51 1 97.5 25 GLY B N 1
ATOM 780 C CA . GLY B 1 25 ? -3.553 -17.656 -0.74 1 97.5 25 GLY B CA 1
ATOM 781 C C . GLY B 1 25 ? -4.445 -16.422 -0.831 1 97.5 25 GLY B C 1
ATOM 782 O O . GLY B 1 25 ? -5.477 -16.344 -0.16 1 97.5 25 GLY B O 1
ATOM 783 N N . ILE B 1 26 ? -4.074 -15.484 -1.607 1 97.69 26 ILE B N 1
ATOM 784 C CA . ILE B 1 26 ? -4.906 -14.305 -1.834 1 97.69 26 ILE B CA 1
ATOM 785 C C . ILE B 1 26 ? -6.012 -14.641 -2.83 1 97.69 26 ILE B C 1
ATOM 787 O O . ILE B 1 26 ? -5.77 -15.312 -3.836 1 97.69 26 ILE B O 1
ATOM 791 N N . ARG B 1 27 ? -7.125 -14.125 -2.561 1 97.62 27 ARG B N 1
ATOM 792 C CA . ARG B 1 27 ? -8.266 -14.422 -3.422 1 97.62 27 ARG B CA 1
ATOM 793 C C . ARG B 1 27 ? -8.039 -13.891 -4.832 1 97.62 27 ARG B C 1
ATOM 795 O O . ARG B 1 27 ? -7.539 -12.781 -5.008 1 97.62 27 ARG B O 1
ATOM 802 N N . LEU B 1 28 ? -8.523 -14.688 -5.781 1 97.88 28 LEU B N 1
ATOM 803 C CA . LEU B 1 28 ? -8.328 -14.359 -7.191 1 97.88 28 LEU B CA 1
ATOM 804 C C . LEU B 1 28 ? -8.945 -13.008 -7.527 1 97.88 28 LEU B C 1
ATOM 806 O O . LEU B 1 28 ? -8.312 -12.188 -8.203 1 97.88 28 LEU B O 1
ATOM 810 N N . PRO B 1 29 ? -10.102 -12.695 -7.055 1 97.88 29 PRO B N 1
ATOM 811 C CA . PRO B 1 29 ? -10.656 -11.383 -7.375 1 97.88 29 PRO B CA 1
ATOM 812 C C . PRO B 1 29 ? -9.797 -10.234 -6.855 1 97.88 29 PRO B C 1
ATOM 814 O O . PRO B 1 29 ? -9.719 -9.172 -7.484 1 97.88 29 PRO B O 1
ATOM 817 N N . THR B 1 30 ? -9.148 -10.445 -5.73 1 97.5 30 THR B N 1
ATOM 818 C CA . THR B 1 30 ? -8.266 -9.438 -5.152 1 97.5 30 THR B CA 1
ATOM 819 C C . THR B 1 30 ? -7.016 -9.258 -6.012 1 97.5 30 THR B C 1
ATOM 821 O O . THR B 1 30 ? -6.621 -8.125 -6.309 1 97.5 30 THR B O 1
ATOM 824 N N . ILE B 1 31 ? -6.508 -10.367 -6.414 1 97.69 31 ILE B N 1
ATOM 825 C CA . ILE B 1 31 ? -5.352 -10.344 -7.305 1 97.69 31 ILE B CA 1
ATOM 826 C C . ILE B 1 31 ? -5.719 -9.633 -8.602 1 97.69 31 ILE B C 1
ATOM 828 O O . ILE B 1 31 ? -4.965 -8.789 -9.086 1 97.69 31 ILE B O 1
ATOM 832 N N . SER B 1 32 ? -6.852 -10 -9.109 1 97.69 32 SER B N 1
ATOM 833 C CA . SER B 1 32 ? -7.32 -9.375 -10.344 1 97.69 32 SER B CA 1
ATOM 834 C C . SER B 1 32 ? -7.465 -7.863 -10.18 1 97.69 32 SER B C 1
ATOM 836 O O . SER B 1 32 ? -7.031 -7.098 -11.039 1 97.69 32 SER B O 1
ATOM 838 N N . ALA B 1 33 ? -8.016 -7.469 -9.078 1 96.69 33 ALA B N 1
ATOM 839 C CA . ALA B 1 33 ? -8.18 -6.043 -8.797 1 96.69 33 ALA B CA 1
ATOM 840 C C . ALA B 1 33 ? -6.828 -5.34 -8.727 1 96.69 33 ALA B C 1
ATOM 842 O O . ALA B 1 33 ? -6.684 -4.211 -9.203 1 96.69 33 ALA B O 1
ATOM 843 N N . TYR B 1 34 ? -5.863 -5.992 -8.117 1 96.31 34 TYR B N 1
ATOM 844 C CA . TYR B 1 34 ? -4.512 -5.445 -8.055 1 96.31 34 TYR B CA 1
ATOM 845 C C . TYR B 1 34 ? -3.92 -5.273 -9.445 1 96.31 34 TYR B C 1
ATOM 847 O O . TYR B 1 34 ? -3.303 -4.25 -9.742 1 96.31 34 TYR B O 1
ATOM 855 N N . CYS B 1 35 ? -4.176 -6.195 -10.32 1 95.75 35 CYS B N 1
ATOM 856 C CA . CYS B 1 35 ? -3.562 -6.227 -11.648 1 95.75 35 CYS B CA 1
ATOM 857 C C . CYS B 1 35 ? -4.184 -5.18 -12.562 1 95.75 35 CYS B C 1
ATOM 859 O O . CYS B 1 35 ? -3.514 -4.648 -13.445 1 95.75 35 CYS B O 1
ATOM 861 N N . VAL B 1 36 ? -5.426 -4.852 -12.312 1 93.44 36 VAL B N 1
ATOM 862 C CA . VAL B 1 36 ? -6.098 -3.912 -13.211 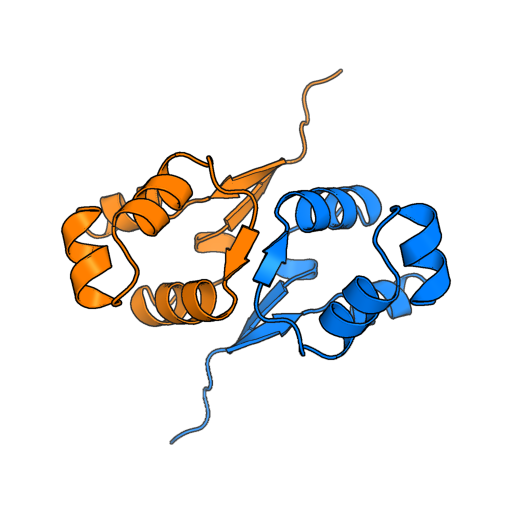1 93.44 36 VAL B CA 1
ATOM 863 C C . VAL B 1 36 ? -6.285 -2.572 -12.5 1 93.44 36 VAL B C 1
ATOM 865 O O . VAL B 1 36 ? -7.027 -1.711 -12.977 1 93.44 36 VAL B O 1
ATOM 868 N N . ASP B 1 37 ? -5.754 -2.377 -11.352 1 93.12 37 ASP B N 1
ATOM 869 C CA . ASP B 1 37 ? -5.754 -1.14 -10.57 1 93.12 37 ASP B CA 1
ATOM 870 C C . ASP B 1 37 ? -7.172 -0.723 -10.203 1 93.12 37 ASP B C 1
ATOM 872 O O . ASP B 1 37 ? -7.5 0.467 -10.211 1 93.12 37 ASP B O 1
ATOM 876 N N . SER B 1 38 ? -7.984 -1.63 -9.992 1 93.75 38 SER B N 1
ATOM 877 C CA . SER B 1 38 ? -9.352 -1.331 -9.594 1 93.75 38 SER B CA 1
ATOM 878 C C . SER B 1 38 ? -9.531 -1.458 -8.078 1 93.75 38 SER B C 1
ATOM 880 O O . SER B 1 38 ? -10.656 -1.406 -7.578 1 93.75 38 SER B O 1
ATOM 882 N N . PHE B 1 39 ? -8.516 -1.521 -7.414 1 92.38 39 PHE B N 1
ATOM 883 C CA . PHE B 1 39 ? -8.578 -1.67 -5.965 1 92.38 39 PHE B CA 1
ATOM 884 C C . PHE B 1 39 ? -8.609 -0.308 -5.281 1 92.38 39 PHE B C 1
ATOM 886 O O . PHE B 1 39 ? -8.047 0.663 -5.789 1 92.38 39 PHE B O 1
ATOM 893 N N . LYS B 1 40 ? -9.266 -0.222 -4.176 1 94.12 40 LYS B N 1
ATOM 894 C CA . LYS B 1 40 ? -9.352 1.007 -3.393 1 94.12 40 LYS B CA 1
ATOM 895 C C . LYS B 1 40 ? -8.438 0.939 -2.168 1 94.12 40 LYS B C 1
ATOM 897 O O . LYS B 1 40 ? -7.871 1.951 -1.754 1 94.12 40 LYS B O 1
ATOM 902 N N . MET B 1 41 ? -8.328 -0.28 -1.705 1 95.44 41 MET B N 1
ATOM 903 C CA . MET B 1 41 ? -7.516 -0.526 -0.516 1 95.44 41 MET B CA 1
ATOM 904 C C . MET B 1 41 ? -6.578 -1.712 -0.731 1 95.44 41 MET B C 1
ATOM 906 O O . MET B 1 41 ? -6.91 -2.641 -1.472 1 95.44 41 MET B O 1
ATOM 910 N N . ILE B 1 42 ? -5.465 -1.652 -0.102 1 94.88 42 ILE B N 1
ATOM 911 C CA . ILE B 1 42 ? -4.5 -2.742 -0.199 1 94.88 42 ILE B CA 1
ATOM 912 C C . ILE B 1 42 ? -4.188 -3.281 1.194 1 94.88 42 ILE B C 1
ATOM 914 O O . ILE B 1 42 ? -4.012 -2.508 2.141 1 94.88 42 ILE B O 1
ATOM 918 N N . SER B 1 43 ? -4.121 -4.551 1.24 1 96.5 43 SER B N 1
ATOM 919 C CA . SER B 1 43 ? -3.84 -5.203 2.516 1 96.5 43 SER B CA 1
ATOM 920 C C . SER B 1 43 ? -2.342 -5.234 2.799 1 96.5 43 SER B C 1
ATOM 922 O O . SER B 1 43 ? -1.549 -5.621 1.937 1 96.5 43 SER B O 1
ATOM 924 N N . ARG B 1 44 ? -1.988 -4.84 4.031 1 94.81 44 ARG B N 1
ATOM 925 C CA . ARG B 1 44 ? -0.596 -4.934 4.461 1 94.81 44 ARG B CA 1
ATOM 926 C C . ARG B 1 44 ? -0.079 -6.363 4.336 1 94.81 44 ARG B C 1
ATOM 928 O O . ARG B 1 44 ? 1.056 -6.582 3.908 1 94.81 44 ARG B O 1
ATOM 935 N N . GLU B 1 45 ? -0.885 -7.289 4.66 1 95.38 45 GLU B N 1
ATOM 936 C CA . GLU B 1 45 ? -0.524 -8.703 4.578 1 95.38 45 GLU B CA 1
ATOM 937 C C . GLU B 1 45 ? -0.24 -9.117 3.135 1 95.38 45 GLU B C 1
ATOM 939 O O . GLU B 1 45 ? 0.736 -9.82 2.867 1 95.38 45 GLU B O 1
ATOM 944 N N . HIS B 1 46 ? -1.029 -8.648 2.281 1 96.81 46 HIS B N 1
ATOM 945 C CA . HIS B 1 46 ? -0.85 -8.984 0.872 1 96.81 46 HIS B CA 1
ATOM 946 C C . HIS B 1 46 ? 0.473 -8.438 0.343 1 96.81 46 HIS B C 1
ATOM 948 O O . HIS B 1 46 ? 1.189 -9.133 -0.38 1 96.81 46 HIS B O 1
ATOM 954 N N . LEU B 1 47 ? 0.722 -7.277 0.747 1 95.88 47 LEU B N 1
ATOM 955 C CA . LEU B 1 47 ? 1.979 -6.672 0.324 1 95.88 47 LEU B CA 1
ATOM 956 C C . LEU B 1 47 ? 3.17 -7.457 0.864 1 95.88 47 LEU B C 1
ATOM 958 O O . LEU B 1 47 ? 4.141 -7.691 0.144 1 95.88 47 LEU B O 1
ATOM 962 N N . ASP B 1 48 ? 3.023 -7.871 2.086 1 95.5 48 ASP B N 1
ATOM 963 C CA . ASP B 1 48 ? 4.078 -8.656 2.713 1 95.5 48 ASP B CA 1
ATOM 964 C C . ASP B 1 48 ? 4.305 -9.969 1.966 1 95.5 48 ASP B C 1
ATOM 966 O O . ASP B 1 48 ? 5.441 -10.328 1.656 1 95.5 48 ASP B O 1
ATOM 970 N N . ILE B 1 49 ? 3.246 -10.602 1.675 1 96.62 49 ILE B N 1
ATOM 971 C CA . ILE B 1 49 ? 3.293 -11.898 1.014 1 96.62 49 ILE B CA 1
ATOM 972 C C . ILE B 1 49 ? 3.891 -11.742 -0.383 1 96.62 49 ILE B C 1
ATOM 974 O O . ILE B 1 49 ? 4.762 -12.523 -0.78 1 96.62 49 ILE B O 1
ATOM 978 N N . LEU B 1 50 ? 3.445 -10.773 -1.071 1 96.75 50 LEU B N 1
ATOM 979 C CA . LEU B 1 50 ? 3.896 -10.57 -2.445 1 96.75 50 LEU B CA 1
ATOM 980 C C . LEU B 1 50 ? 5.371 -10.188 -2.482 1 96.75 50 LEU B C 1
ATOM 982 O O . LEU B 1 50 ? 6.141 -10.734 -3.277 1 96.75 50 LEU B O 1
ATOM 986 N N . CYS B 1 51 ? 5.77 -9.297 -1.657 1 96.38 51 CYS B N 1
ATOM 987 C CA . CYS B 1 51 ? 7.172 -8.898 -1.591 1 96.38 51 CYS B CA 1
ATOM 988 C C . CYS B 1 51 ? 8.055 -10.078 -1.197 1 96.38 51 CYS B C 1
ATOM 990 O O . CYS B 1 51 ? 9.156 -10.242 -1.732 1 96.38 51 CYS B O 1
ATOM 992 N N . SER B 1 52 ? 7.594 -10.828 -0.25 1 95.44 52 SER B N 1
ATOM 993 C CA . SER B 1 52 ? 8.352 -11.992 0.197 1 95.44 52 SER B CA 1
ATOM 994 C C . SER B 1 52 ? 8.469 -13.031 -0.913 1 95.44 52 SER B C 1
ATOM 996 O O . SER B 1 52 ? 9.562 -13.539 -1.184 1 95.44 52 SER B O 1
ATOM 998 N N . TYR B 1 53 ? 7.332 -13.242 -1.523 1 95.81 53 TYR B N 1
ATOM 999 C CA . TYR B 1 53 ? 7.312 -14.25 -2.576 1 95.81 53 TYR B CA 1
ATOM 1000 C C . TYR B 1 53 ? 8.234 -13.859 -3.723 1 95.81 53 TYR B C 1
ATOM 1002 O O . TYR B 1 53 ? 9.039 -14.68 -4.188 1 95.81 53 TYR B O 1
ATOM 1010 N N . PHE B 1 54 ? 8.148 -12.641 -4.168 1 96.06 54 PHE B N 1
ATOM 1011 C CA . PHE B 1 54 ? 8.93 -12.203 -5.316 1 96.06 54 PHE B CA 1
ATOM 1012 C C . PHE B 1 54 ? 10.32 -11.742 -4.887 1 96.06 54 PHE B C 1
ATOM 1014 O O . PHE B 1 54 ? 11.148 -11.391 -5.727 1 96.06 54 PHE B O 1
ATOM 1021 N N . ASN B 1 55 ? 10.547 -11.734 -3.627 1 94.81 55 ASN B N 1
ATOM 1022 C CA . ASN B 1 55 ? 11.82 -11.273 -3.078 1 94.81 55 ASN B CA 1
ATOM 1023 C C . ASN B 1 55 ? 12.203 -9.906 -3.621 1 94.81 55 ASN B C 1
ATOM 1025 O O . ASN B 1 55 ? 13.305 -9.727 -4.148 1 94.81 55 ASN B O 1
ATOM 1029 N N . CYS B 1 56 ? 11.273 -8.992 -3.385 1 94.88 56 CYS B N 1
ATOM 1030 C CA . CYS B 1 56 ? 11.453 -7.668 -3.969 1 94.88 56 CYS B CA 1
ATOM 1031 C C . CYS B 1 56 ? 11.055 -6.578 -2.98 1 94.88 56 CYS B C 1
ATOM 1033 O O . CYS B 1 56 ? 10.68 -6.871 -1.847 1 94.88 56 CYS B O 1
ATOM 1035 N N . LYS B 1 57 ? 11.273 -5.387 -3.445 1 95.12 57 LYS B N 1
ATOM 1036 C CA . LYS B 1 57 ? 10.914 -4.227 -2.637 1 95.12 57 LYS B CA 1
ATOM 1037 C C . LYS B 1 57 ? 9.484 -3.773 -2.928 1 95.12 57 LYS B C 1
ATOM 1039 O O . LYS B 1 57 ? 8.883 -4.211 -3.91 1 95.12 57 LYS B O 1
ATOM 1044 N N . ILE B 1 58 ? 9 -2.965 -2.094 1 95.38 58 ILE B N 1
ATOM 1045 C CA . ILE B 1 58 ? 7.613 -2.531 -2.191 1 95.38 58 ILE B CA 1
ATOM 1046 C C . ILE B 1 58 ? 7.402 -1.765 -3.494 1 95.38 58 ILE B C 1
ATOM 1048 O O . ILE B 1 58 ? 6.352 -1.89 -4.133 1 95.38 58 ILE B O 1
ATOM 1052 N N . GLU B 1 59 ? 8.461 -1.062 -3.945 1 94.25 59 GLU B N 1
ATOM 1053 C CA . GLU B 1 59 ? 8.352 -0.235 -5.145 1 94.25 59 GLU B CA 1
ATOM 1054 C C . GLU B 1 59 ? 8.234 -1.094 -6.398 1 94.25 59 GLU B C 1
ATOM 1056 O O . GLU B 1 59 ? 7.879 -0.596 -7.469 1 94.25 59 GLU B O 1
ATOM 1061 N N . ASP B 1 60 ? 8.547 -2.375 -6.191 1 95.06 60 ASP B N 1
ATOM 1062 C CA . ASP B 1 60 ? 8.414 -3.305 -7.312 1 95.06 60 ASP B CA 1
ATOM 1063 C C . ASP B 1 60 ? 6.973 -3.803 -7.441 1 95.06 60 ASP B C 1
ATOM 1065 O O . ASP B 1 60 ? 6.602 -4.375 -8.469 1 95.06 60 ASP B O 1
ATOM 1069 N N . ILE B 1 61 ? 6.188 -3.627 -6.41 1 96.12 61 ILE B N 1
ATOM 1070 C CA . ILE B 1 61 ? 4.805 -4.094 -6.391 1 96.12 61 ILE B CA 1
ATOM 1071 C C . ILE B 1 61 ? 3.859 -2.924 -6.645 1 96.12 61 ILE B C 1
ATOM 1073 O O . ILE B 1 61 ? 2.879 -3.059 -7.379 1 96.12 61 ILE B O 1
ATOM 1077 N N . ILE B 1 62 ? 4.207 -1.767 -6.031 1 95.06 62 ILE B N 1
ATOM 1078 C CA . ILE B 1 62 ? 3.389 -0.573 -6.215 1 95.06 62 ILE B CA 1
ATOM 1079 C C . ILE B 1 62 ? 4.289 0.641 -6.438 1 95.06 62 ILE B C 1
ATOM 1081 O O . ILE B 1 62 ? 5.414 0.689 -5.934 1 95.06 62 ILE B O 1
ATOM 1085 N N . GLU B 1 63 ? 3.736 1.562 -7.254 1 94.5 63 GLU B N 1
ATOM 1086 C CA . GLU B 1 63 ? 4.5 2.768 -7.566 1 94.5 63 GLU B CA 1
ATOM 1087 C C . GLU B 1 63 ? 3.592 3.992 -7.645 1 94.5 63 GLU B C 1
ATOM 1089 O O . GLU B 1 63 ? 2.455 3.898 -8.109 1 94.5 63 GLU B O 1
ATOM 1094 N N 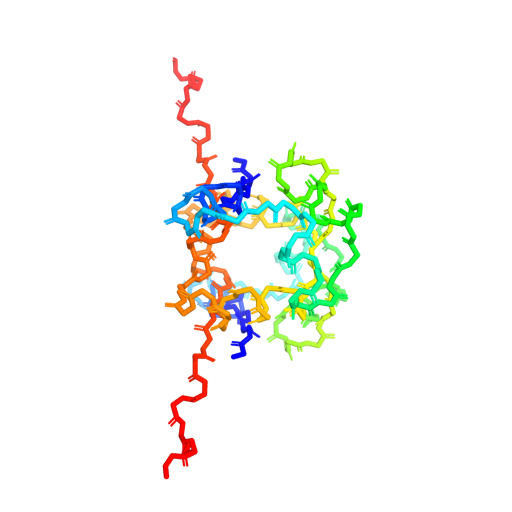. TYR B 1 64 ? 4.168 5.07 -7.125 1 95.5 64 TYR B N 1
ATOM 1095 C CA . TYR B 1 64 ? 3.496 6.355 -7.293 1 95.5 64 TYR B CA 1
ATOM 1096 C C . TYR B 1 64 ? 3.975 7.062 -8.555 1 95.5 64 TYR B C 1
ATOM 1098 O O . TYR B 1 64 ? 5.172 7.309 -8.719 1 95.5 64 TYR B O 1
ATOM 1106 N N . LYS B 1 65 ? 3.041 7.32 -9.445 1 90.12 65 LYS B N 1
ATOM 1107 C CA . LYS B 1 65 ? 3.365 8.039 -10.68 1 90.12 65 LYS B CA 1
ATOM 1108 C C . LYS B 1 65 ? 2.84 9.469 -10.633 1 90.12 65 LYS B C 1
ATOM 1110 O O . LYS B 1 65 ? 1.629 9.688 -10.562 1 90.12 65 LYS B O 1
ATOM 1115 N N . LYS B 1 66 ? 3.836 10.352 -10.555 1 82.5 66 LYS B N 1
ATOM 1116 C CA . LYS B 1 66 ? 3.467 11.766 -10.547 1 82.5 66 LYS B CA 1
ATOM 1117 C C . LYS B 1 66 ? 2.928 12.195 -11.914 1 82.5 66 LYS B C 1
ATOM 1119 O O . LYS B 1 66 ? 3.443 11.781 -12.953 1 82.5 66 LYS B O 1
ATOM 1124 N N . ASP B 1 67 ? 1.635 12.461 -11.984 1 66.31 67 ASP B N 1
ATOM 1125 C CA . ASP B 1 67 ? 1.152 12.969 -13.266 1 66.31 67 ASP B CA 1
ATOM 1126 C C . ASP B 1 67 ? 2.064 14.07 -13.797 1 66.31 67 ASP B C 1
ATOM 1128 O O . ASP B 1 67 ? 2.262 15.094 -13.141 1 66.31 67 ASP B O 1
ATOM 1132 N N . GLU B 1 68 ? 3.311 13.797 -14.266 1 55.75 68 GLU B N 1
ATOM 1133 C CA . GLU B 1 68 ? 4.047 14.852 -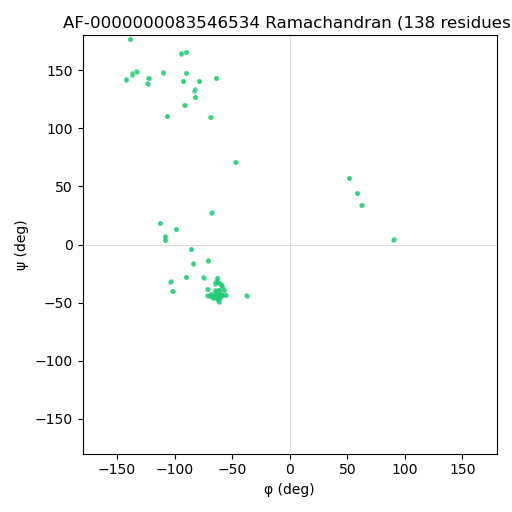14.953 1 55.75 68 GLU B CA 1
ATOM 1134 C C . GLU B 1 68 ? 3.121 15.695 -15.828 1 55.75 68 GLU B C 1
ATOM 1136 O O . GLU B 1 68 ? 3.496 16.781 -16.266 1 55.75 68 GLU B O 1
ATOM 1141 N N . ASP B 1 69 ? 2.256 15.211 -16.547 1 45.28 69 ASP B N 1
ATOM 1142 C CA . ASP B 1 69 ? 1.904 15.914 -17.781 1 45.28 69 ASP B CA 1
ATOM 1143 C C . ASP B 1 69 ? 1.271 17.266 -17.484 1 45.28 69 ASP B C 1
ATOM 1145 O O . ASP B 1 69 ? 0.815 17.953 -18.391 1 45.28 69 ASP B O 1
ATOM 1149 N N . ALA B 1 70 ? 0.538 17.719 -16.562 1 40.62 70 ALA B N 1
ATOM 1150 C CA . ALA B 1 70 ? -0.253 18.844 -17.047 1 40.62 70 ALA B CA 1
ATOM 1151 C C . ALA B 1 70 ? 0.638 20.047 -17.344 1 40.62 70 ALA B C 1
ATOM 1153 O O . ALA B 1 70 ? 0.142 21.125 -17.656 1 40.62 70 ALA B O 1
ATOM 1154 N N . LYS B 1 71 ? 1.935 20.141 -17.703 1 33.44 71 LYS B N 1
ATOM 1155 C CA . LYS B 1 71 ? 2.232 21.297 -18.531 1 33.44 71 LYS B CA 1
ATOM 1156 C C . LYS B 1 71 ? 1.771 21.078 -19.969 1 33.44 71 LYS B C 1
ATOM 1158 O O . LYS B 1 71 ? 1.965 19.984 -20.531 1 33.44 71 LYS B O 1
#

Sequence (142 aa):
MIKMKLHVKLAENRLTQKQISEITGIRLPTISAYCVDSFKMISREHLDILCSYFNCKIEDIIEYKKDEDAKMIKMKLHVKLAENRLTQKQISEITGIRLPTISAYCVDSFKMISREHLDILCSYFNCKIEDIIEYKKDEDAK

pLDDT: mean 92.21, std 12.71, range [33.03, 98.12]

Organism: NCBI:txid360422

Secondary structure (DSSP, 8-state):
-EEE-HHHHHHHTT--HHHHHHHH---HHHHHHHHTT--SEEEHHHHHHHHHHHT--GGGTEEE----TT-/-EEE-HHHHHHHTT--HHHHHHHH---HHHHHHHHTT--SEEEHHHHHHHHHHHT--GGGTEEE----TT-

Nearest PDB structures (foldseek):
  7t5u-assembly1_A  TM=8.561E-01  e=5.420E-02  Escherichia coli
  1b0n-assembly1_A  TM=8.945E-01  e=7.979E-02  Bacillus subtilis
  3zkc-assembly1_A  TM=8.867E-01  e=1.425E-01  Bacillus subtilis subsp. subtilis str. 168
  3zkc-assembly1_B  TM=8.796E-01  e=1.101E-01  Bacillus subtilis subsp. subtilis str. 168
  3qq6-assembly1_A  TM=7.947E-01  e=1.101E-01  Bacillus subtilis

Radius of gyration: 15.52 Å; Cα contacts (8 Å, |Δi|>4): 194; chains: 2; bounding box: 31×42×33 Å